Protein AF-A0A838DJG5-F1 (afdb_monomer_lite)

Structure (mmCIF, N/CA/C/O backbone):
data_AF-A0A838DJG5-F1
#
_entry.id   AF-A0A838DJG5-F1
#
loop_
_atom_site.group_PDB
_atom_site.id
_atom_site.type_symbol
_atom_site.label_atom_id
_atom_site.label_alt_id
_atom_site.label_comp_id
_atom_site.label_asym_id
_atom_site.label_entity_id
_atom_site.label_seq_id
_atom_site.pdbx_PDB_ins_code
_atom_site.Cartn_x
_atom_site.Cartn_y
_atom_site.Cartn_z
_atom_site.occupancy
_atom_site.B_iso_or_equiv
_atom_site.auth_seq_id
_atom_site.auth_comp_id
_atom_site.auth_asym_id
_atom_site.auth_atom_id
_atom_site.pdbx_PDB_model_num
ATOM 1 N N . MET A 1 1 ? 3.729 -4.694 66.300 1.00 53.34 1 MET A N 1
ATOM 2 C CA . MET A 1 1 ? 2.572 -5.556 65.967 1.00 53.34 1 MET A CA 1
ATOM 3 C C . MET A 1 1 ? 2.002 -5.093 64.634 1.00 53.34 1 MET A C 1
ATOM 5 O O . MET A 1 1 ? 1.719 -3.911 64.511 1.00 53.34 1 MET A O 1
ATOM 9 N N . ARG A 1 2 ? 1.922 -5.962 63.617 1.00 47.62 2 ARG A N 1
ATOM 10 C CA . ARG A 1 2 ? 1.269 -5.641 62.333 1.00 47.62 2 ARG A CA 1
ATOM 11 C C . ARG A 1 2 ? -0.231 -5.961 62.454 1.00 47.62 2 ARG A C 1
ATOM 13 O O . ARG A 1 2 ? -0.538 -6.990 63.053 1.00 47.62 2 ARG A O 1
ATOM 20 N N . PRO A 1 3 ? -1.147 -5.121 61.938 1.00 51.47 3 PRO A N 1
ATOM 21 C CA . PRO A 1 3 ? -2.577 -5.422 61.961 1.00 51.47 3 PRO A CA 1
ATOM 22 C C . PRO A 1 3 ? -2.865 -6.686 61.132 1.00 51.47 3 PRO A C 1
ATOM 24 O O . PRO A 1 3 ? -2.131 -6.945 60.171 1.00 51.47 3 PRO A O 1
ATOM 27 N N . PRO A 1 4 ? -3.893 -7.482 61.484 1.00 62.16 4 PRO A N 1
ATOM 28 C CA . PRO A 1 4 ? -4.264 -8.674 60.732 1.00 62.16 4 PRO A CA 1
ATOM 29 C C . PRO A 1 4 ? -4.656 -8.266 59.312 1.00 62.16 4 PRO A C 1
ATOM 31 O O . PRO A 1 4 ? -5.705 -7.676 59.063 1.00 62.16 4 PRO A O 1
ATOM 34 N N . GLN A 1 5 ? -3.755 -8.540 58.377 1.00 60.56 5 GLN A N 1
ATOM 35 C CA . GLN A 1 5 ? -3.979 -8.334 56.963 1.00 60.56 5 GLN A CA 1
ATOM 36 C C . GLN A 1 5 ? -4.804 -9.520 56.443 1.00 60.56 5 GLN A C 1
ATOM 38 O O . GLN A 1 5 ? -4.317 -10.644 56.376 1.00 60.56 5 GLN A O 1
ATOM 43 N N . TYR A 1 6 ? -6.052 -9.213 56.074 1.00 56.88 6 TYR A N 1
ATOM 44 C CA . TYR A 1 6 ? -6.991 -10.020 55.284 1.00 56.88 6 TYR A CA 1
ATOM 45 C C . TYR A 1 6 ? -7.728 -11.156 56.017 1.00 56.88 6 TYR A C 1
ATOM 47 O O . TYR A 1 6 ? -7.367 -12.329 55.949 1.00 56.88 6 TYR A O 1
ATOM 55 N N . THR A 1 7 ? -8.879 -10.820 56.605 1.00 57.59 7 THR A N 1
ATOM 56 C CA . THR A 1 7 ? -9.956 -11.793 56.837 1.00 57.59 7 THR A CA 1
ATOM 57 C C . THR A 1 7 ? -10.564 -12.161 55.482 1.00 57.59 7 THR A C 1
ATOM 59 O O . THR A 1 7 ? -11.367 -11.414 54.925 1.00 57.59 7 THR A O 1
ATOM 62 N N . ALA A 1 8 ? -10.151 -13.289 54.908 1.00 62.41 8 ALA A N 1
ATOM 63 C CA . ALA A 1 8 ? -10.755 -13.807 53.686 1.00 62.41 8 ALA A CA 1
ATOM 64 C C . ALA A 1 8 ? -12.152 -14.363 54.004 1.00 62.41 8 ALA A C 1
ATOM 66 O O . ALA A 1 8 ? -12.284 -15.459 54.549 1.00 62.41 8 ALA A O 1
ATOM 67 N N . LEU A 1 9 ? -13.197 -13.608 53.663 1.00 62.59 9 LEU A N 1
ATOM 68 C CA . LEU A 1 9 ? -14.575 -14.096 53.674 1.00 62.59 9 LEU A CA 1
ATOM 69 C C . LEU A 1 9 ? -14.706 -15.247 52.665 1.00 62.59 9 LEU A C 1
ATOM 71 O O . LEU A 1 9 ? -14.599 -15.046 51.456 1.00 62.59 9 LEU A O 1
ATOM 75 N N . ARG A 1 10 ? -14.905 -16.467 53.172 1.00 71.06 10 ARG A N 1
ATOM 76 C CA . ARG A 1 10 ? -15.212 -17.653 52.366 1.00 71.06 10 ARG A CA 1
ATOM 77 C C . ARG A 1 10 ? -16.700 -17.943 52.495 1.00 71.06 10 ARG A C 1
ATOM 79 O O . ARG A 1 10 ? -17.162 -18.318 53.567 1.00 71.06 10 ARG A O 1
ATOM 86 N N . PHE A 1 11 ? -17.433 -17.777 51.404 1.00 77.62 11 PHE A N 1
ATOM 87 C CA . PHE A 1 11 ? -18.835 -18.174 51.317 1.00 77.62 11 PHE A CA 1
ATOM 88 C C . PHE A 1 11 ? -18.906 -19.555 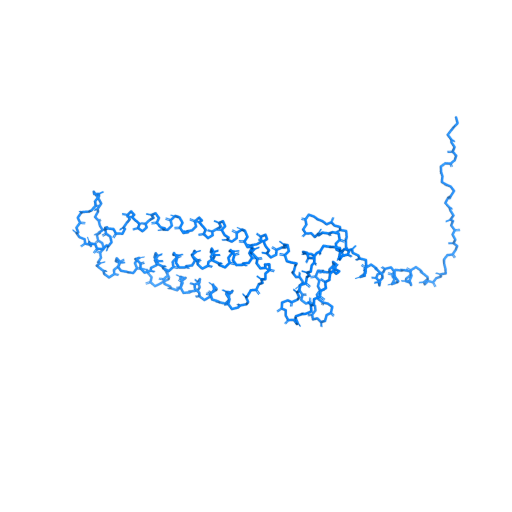50.650 1.00 77.62 11 PHE A C 1
ATOM 90 O O . PHE A 1 11 ? -18.207 -19.765 49.654 1.00 77.62 11 PHE A O 1
ATOM 97 N N . PRO A 1 12 ? -19.705 -20.507 51.160 1.00 78.31 12 PRO A N 1
ATOM 98 C CA . PRO A 1 12 ? -19.947 -21.758 50.456 1.00 78.31 12 PRO A CA 1
ATOM 99 C C . PRO A 1 12 ? -20.676 -21.454 49.142 1.00 78.31 12 PRO A C 1
ATOM 101 O O . PRO A 1 12 ? -21.793 -20.942 49.143 1.00 78.31 12 PRO A O 1
ATOM 104 N N . VAL A 1 13 ? -20.027 -21.737 48.015 1.00 81.25 13 VAL A N 1
ATOM 105 C CA . VAL A 1 13 ? -20.626 -21.601 46.682 1.00 81.25 13 VAL A CA 1
ATOM 106 C C . VAL A 1 13 ? -21.188 -22.965 46.283 1.00 81.25 13 VAL A C 1
ATOM 108 O O . VAL A 1 13 ? -20.477 -23.965 46.377 1.00 81.25 13 VAL A O 1
ATOM 111 N N . GLY A 1 14 ? -22.457 -23.025 45.873 1.00 87.19 14 GLY A N 1
ATOM 112 C CA . GLY A 1 14 ? -23.104 -24.281 45.475 1.00 87.19 14 GLY A CA 1
ATOM 113 C C . GLY A 1 14 ? -22.369 -24.990 44.330 1.00 87.19 14 GLY A C 1
ATOM 114 O O . GLY A 1 14 ? -21.725 -24.343 43.498 1.00 87.19 14 GLY A O 1
ATOM 115 N N . GLN A 1 15 ? -22.468 -26.323 44.265 1.00 83.94 15 GLN A N 1
ATOM 116 C CA . GLN A 1 15 ? -21.953 -27.088 43.123 1.00 83.94 15 GLN A CA 1
ATOM 117 C C . GLN A 1 15 ? -22.650 -26.596 41.841 1.00 83.94 15 GLN A C 1
ATOM 119 O O . GLN A 1 15 ? -23.867 -26.673 41.736 1.00 83.94 15 GLN A O 1
ATOM 124 N N . GLY A 1 16 ? -21.885 -26.027 40.904 1.00 84.75 16 GLY A N 1
ATOM 125 C CA . GLY A 1 16 ? -22.396 -25.409 39.667 1.00 84.75 16 GLY A CA 1
ATOM 126 C C . GLY A 1 16 ? -22.278 -23.882 39.622 1.00 84.75 16 GLY A C 1
ATOM 127 O O . GLY A 1 16 ? -21.961 -23.329 38.573 1.00 84.75 16 GLY A O 1
ATOM 128 N N . ALA A 1 17 ? -22.344 -23.200 40.768 1.00 85.62 17 ALA A N 1
ATOM 129 C CA . ALA A 1 17 ? -22.299 -21.736 40.821 1.00 85.62 17 ALA A CA 1
ATOM 130 C C . ALA A 1 17 ? -20.986 -21.143 40.275 1.00 85.62 17 ALA A C 1
ATOM 132 O O . ALA A 1 17 ? -20.957 -20.019 39.784 1.00 85.62 17 ALA A O 1
ATOM 133 N N . LEU A 1 18 ? -19.887 -21.903 40.321 1.00 82.06 18 LEU A N 1
ATOM 134 C CA . LEU A 1 18 ? -18.607 -21.492 39.744 1.00 82.06 18 LEU A CA 1
ATOM 135 C C . LEU A 1 18 ? -18.601 -21.584 38.208 1.00 82.06 18 LEU A C 1
ATOM 137 O O . LEU A 1 18 ? -17.941 -20.779 37.551 1.00 82.06 18 LEU A O 1
ATOM 141 N N . ALA A 1 19 ? -19.337 -22.538 37.632 1.00 81.94 19 ALA A N 1
ATOM 142 C CA . ALA A 1 19 ? -19.543 -22.629 36.189 1.00 81.94 19 ALA A CA 1
ATOM 143 C C . ALA A 1 19 ? -20.465 -21.498 35.708 1.00 81.94 19 ALA A C 1
ATOM 145 O O . ALA A 1 19 ? -20.102 -20.790 34.770 1.00 81.94 19 ALA A O 1
ATOM 146 N N . ASP A 1 20 ? -21.562 -21.246 36.426 1.00 80.25 20 ASP A N 1
ATOM 147 C CA . ASP A 1 20 ? -22.488 -20.145 36.136 1.00 80.25 20 ASP A CA 1
ATOM 148 C C . ASP A 1 20 ? -21.790 -18.788 36.257 1.00 80.25 20 ASP A C 1
ATOM 150 O O . ASP A 1 20 ? -21.862 -17.962 35.350 1.00 80.25 20 ASP A O 1
ATOM 154 N N . ALA A 1 21 ? -21.011 -18.573 37.323 1.00 80.12 21 ALA A N 1
ATOM 155 C CA . ALA A 1 21 ? -20.214 -17.362 37.490 1.00 80.12 21 ALA A CA 1
ATOM 156 C C . ALA A 1 21 ? -19.208 -17.183 36.347 1.00 80.12 21 ALA A C 1
ATOM 158 O O . ALA A 1 21 ? -19.043 -16.072 35.852 1.00 80.12 21 ALA A O 1
ATOM 159 N N . ARG A 1 22 ? -18.559 -18.256 35.872 1.00 80.75 22 ARG A N 1
ATOM 160 C CA . ARG A 1 22 ? -17.673 -18.184 34.697 1.00 80.75 22 ARG A CA 1
ATOM 161 C C . ARG A 1 22 ? -18.437 -17.844 33.423 1.00 80.75 22 ARG A C 1
ATOM 163 O O . ARG A 1 22 ? -17.923 -17.062 32.632 1.00 80.75 22 ARG A O 1
ATOM 170 N N . GLN A 1 23 ? -19.634 -18.389 33.225 1.00 76.25 23 GLN A N 1
ATOM 171 C CA . GLN A 1 23 ? -20.465 -18.104 32.056 1.00 76.25 23 GLN A CA 1
ATOM 172 C C . GLN A 1 23 ? -20.968 -16.655 32.064 1.00 76.25 23 GLN A C 1
ATOM 174 O O . GLN A 1 23 ? -20.882 -15.968 31.048 1.00 76.25 23 GLN A O 1
ATOM 179 N N . VAL A 1 24 ? -21.399 -16.160 33.224 1.00 73.69 24 VAL A N 1
ATOM 180 C CA . VAL A 1 24 ? -21.807 -14.769 33.446 1.00 73.69 24 VAL A CA 1
ATOM 181 C C . VAL A 1 24 ? -20.621 -13.822 33.255 1.00 73.69 24 VAL A C 1
ATOM 183 O O . VAL A 1 24 ? -20.716 -12.852 32.507 1.00 73.69 24 VAL A O 1
ATOM 186 N N . VAL A 1 25 ? -19.466 -14.130 33.851 1.00 76.25 25 VAL A N 1
ATOM 187 C CA . VAL A 1 25 ? -18.234 -13.355 33.657 1.00 76.25 25 VAL A CA 1
ATOM 188 C C . VAL A 1 25 ? -17.789 -13.394 32.199 1.00 76.25 25 VAL A C 1
ATOM 190 O O . VAL A 1 25 ? -17.350 -12.369 31.706 1.00 76.25 25 VAL A O 1
ATOM 193 N N . ALA A 1 26 ? -17.910 -14.513 31.484 1.00 69.25 26 ALA A N 1
ATOM 194 C CA . ALA A 1 26 ? -17.584 -14.592 30.059 1.00 69.25 26 ALA A CA 1
ATOM 195 C C . ALA A 1 26 ? -18.554 -13.767 29.198 1.00 69.25 26 ALA A C 1
ATOM 197 O O . ALA A 1 26 ? -18.109 -13.063 28.293 1.00 69.25 26 ALA A O 1
ATOM 198 N N . HIS A 1 27 ? -19.854 -13.801 29.509 1.00 73.19 27 HIS A N 1
ATOM 199 C CA . HIS A 1 27 ? -20.876 -12.985 28.855 1.00 73.19 27 HIS A CA 1
ATOM 200 C C . HIS A 1 27 ? -20.578 -11.490 29.029 1.00 73.19 27 HIS A C 1
ATOM 202 O O . HIS A 1 27 ? -20.449 -10.768 28.043 1.00 73.19 27 HIS A O 1
ATOM 208 N N . PHE A 1 28 ? -20.351 -11.045 30.269 1.00 67.12 28 PHE A N 1
ATOM 209 C CA . PHE A 1 28 ? -20.038 -9.646 30.560 1.00 67.12 28 PHE A CA 1
ATOM 210 C C . PHE A 1 28 ? -18.625 -9.243 30.125 1.00 67.12 28 PHE A C 1
ATOM 212 O O . PHE A 1 28 ? -18.449 -8.132 29.642 1.00 67.12 28 PHE A O 1
ATOM 219 N N . ARG A 1 29 ? -17.619 -10.126 30.182 1.00 65.06 29 ARG A N 1
ATOM 220 C CA . ARG A 1 29 ? -16.283 -9.872 29.603 1.00 65.06 29 ARG A CA 1
ATOM 221 C C . ARG A 1 29 ? -16.314 -9.730 28.088 1.00 65.06 29 ARG A C 1
ATOM 223 O O . ARG A 1 29 ? -15.483 -9.008 27.556 1.00 65.06 29 ARG A O 1
ATOM 230 N N . GLY A 1 30 ? -17.263 -10.366 27.401 1.00 62.38 30 GLY A N 1
ATOM 231 C CA . GLY A 1 30 ? -17.500 -10.129 25.975 1.00 62.38 30 GLY A CA 1
ATOM 232 C C . GLY A 1 30 ? -18.026 -8.719 25.668 1.00 62.38 30 GLY A C 1
ATOM 233 O O . GLY A 1 30 ? -17.933 -8.262 24.526 1.00 62.38 30 GLY A O 1
ATOM 234 N N . ASP A 1 31 ? -18.571 -8.033 26.676 1.00 60.00 31 ASP A N 1
ATOM 235 C CA . ASP A 1 31 ? -19.097 -6.670 26.584 1.00 60.00 31 ASP A CA 1
ATOM 236 C C . ASP A 1 31 ? -18.248 -5.604 27.272 1.00 60.00 31 ASP A C 1
ATOM 238 O O . ASP A 1 31 ? -18.419 -4.420 26.967 1.00 60.00 31 ASP A O 1
ATOM 242 N N . LEU A 1 32 ? -17.326 -6.003 28.148 1.00 57.22 32 LEU A N 1
ATOM 243 C CA . LEU A 1 32 ? -16.348 -5.096 28.723 1.00 57.22 32 LEU A CA 1
ATOM 244 C C . LEU A 1 32 ? -15.389 -4.621 27.622 1.00 57.22 32 LEU A C 1
ATOM 246 O O . LEU A 1 32 ? -14.972 -5.423 26.780 1.00 57.22 32 LEU A O 1
ATOM 250 N N . PRO A 1 33 ? -15.023 -3.328 27.609 1.00 58.94 33 PRO A N 1
ATOM 251 C CA . PRO A 1 33 ? -13.909 -2.881 26.792 1.00 58.94 33 PRO A CA 1
ATOM 252 C C . PRO A 1 33 ? -12.691 -3.727 27.170 1.00 58.94 33 PRO A C 1
ATOM 254 O O . PRO A 1 33 ? -12.353 -3.836 28.350 1.00 58.94 33 PRO A O 1
ATOM 257 N N . GLY A 1 34 ? -12.078 -4.386 26.182 1.00 61.84 34 GLY A N 1
ATOM 258 C CA . GLY A 1 34 ? -10.810 -5.079 26.399 1.00 61.84 34 GLY A CA 1
ATOM 259 C C . GLY A 1 34 ? -9.795 -4.126 27.030 1.00 61.84 34 GLY A C 1
ATOM 260 O O . GLY A 1 34 ? -9.905 -2.908 26.868 1.00 61.84 34 GLY A O 1
ATOM 261 N N . GLU A 1 35 ? -8.827 -4.667 27.773 1.00 63.69 35 GLU A N 1
ATOM 262 C CA . GLU A 1 35 ? -7.778 -3.821 28.339 1.00 63.69 35 GLU A CA 1
ATOM 263 C C . GLU A 1 35 ? -7.117 -3.004 27.218 1.00 63.69 35 GLU A C 1
ATOM 265 O O . GLU A 1 35 ? -6.822 -3.557 26.153 1.00 63.69 35 GLU A O 1
ATOM 270 N N . PRO A 1 36 ? -6.922 -1.689 27.422 1.00 66.12 36 PRO A N 1
ATOM 271 C CA . PRO A 1 36 ? -6.237 -0.864 26.446 1.00 66.12 36 PRO A CA 1
ATOM 272 C C . PRO A 1 36 ? -4.825 -1.415 26.267 1.00 66.12 36 PRO A C 1
ATOM 274 O O . PRO A 1 36 ? -4.044 -1.472 27.215 1.00 66.12 36 PRO A O 1
ATOM 277 N N . ASP A 1 37 ? -4.496 -1.813 25.047 1.00 70.19 37 ASP A N 1
ATOM 278 C CA . ASP A 1 37 ? -3.143 -2.196 24.677 1.00 70.19 37 ASP A CA 1
ATOM 279 C C . ASP A 1 37 ? -2.507 -1.074 23.838 1.00 70.19 37 ASP A C 1
ATOM 281 O O . ASP A 1 37 ? -3.093 -0.024 23.562 1.00 70.19 37 ASP A O 1
ATOM 285 N N . PHE A 1 38 ? -1.266 -1.269 23.404 1.00 64.81 38 PHE A N 1
ATOM 286 C CA . PHE A 1 38 ? -0.590 -0.298 22.538 1.00 64.81 38 PHE A CA 1
ATOM 287 C C . PHE A 1 38 ? -1.333 -0.049 21.197 1.00 64.81 38 PHE A C 1
ATOM 289 O O . PHE A 1 38 ? -1.115 0.955 20.495 1.00 64.81 38 PHE A O 1
ATOM 296 N N . PHE A 1 39 ? -2.213 -0.973 20.812 1.00 62.09 39 PHE A N 1
ATOM 297 C CA . PHE A 1 39 ? -2.868 -1.041 19.512 1.00 62.09 39 PHE A CA 1
ATOM 298 C C . PHE A 1 39 ? -4.323 -0.543 19.538 1.00 62.09 39 PHE A C 1
ATOM 300 O O . PHE A 1 39 ? -4.798 -0.029 18.521 1.00 62.09 39 PHE A O 1
ATOM 307 N N . HIS A 1 40 ? -4.993 -0.599 20.687 1.00 65.75 40 HIS A N 1
ATOM 308 C CA . HIS A 1 40 ? -6.403 -0.314 20.898 1.00 65.75 40 HIS A CA 1
ATOM 309 C C . HIS A 1 40 ? -6.560 0.713 22.033 1.00 65.75 40 HIS A C 1
ATOM 311 O O . HIS A 1 40 ? -5.905 0.627 23.067 1.00 65.75 40 HIS A O 1
ATOM 317 N N . GLY A 1 41 ? -7.398 1.736 21.823 1.00 67.56 41 GLY A N 1
ATOM 318 C CA . GLY A 1 41 ? -7.718 2.724 22.861 1.00 67.56 41 GLY A CA 1
ATOM 319 C C . GLY A 1 41 ? -8.470 2.103 24.041 1.00 67.56 41 GLY A C 1
ATOM 320 O O . GLY A 1 41 ? -8.607 0.891 24.133 1.00 67.56 41 GLY A O 1
ATOM 321 N N . ARG A 1 42 ? -9.020 2.921 24.944 1.00 67.69 42 ARG A N 1
ATOM 322 C CA . ARG A 1 42 ? -9.885 2.391 26.014 1.00 67.69 42 ARG A CA 1
ATOM 323 C C . ARG A 1 42 ? -11.124 1.680 25.469 1.00 67.69 42 ARG A C 1
ATOM 325 O O . ARG A 1 42 ? -11.690 0.872 26.189 1.00 67.69 42 ARG A O 1
ATOM 332 N N . GLY A 1 43 ? -11.557 1.969 24.234 1.00 67.06 43 GLY A N 1
ATOM 333 C CA . GLY A 1 43 ? -12.703 1.295 23.615 1.00 67.06 43 GLY A CA 1
ATOM 334 C C . GLY A 1 43 ? -14.010 1.469 24.384 1.00 67.06 43 GLY A C 1
ATOM 335 O O . GLY A 1 43 ? -14.937 0.678 24.212 1.00 67.06 43 GLY A O 1
ATOM 336 N N . ASP A 1 44 ? -14.069 2.498 25.229 1.00 72.50 44 ASP A N 1
ATOM 337 C CA . ASP A 1 44 ? -15.246 2.947 25.972 1.00 72.50 44 ASP A CA 1
ATOM 338 C C . ASP A 1 44 ? -16.214 3.745 25.078 1.00 72.50 44 ASP A C 1
ATOM 340 O O . ASP A 1 44 ? -17.276 4.175 25.520 1.00 72.50 44 ASP A O 1
ATOM 344 N N . GLY A 1 45 ? -15.852 3.931 23.803 1.00 71.69 45 GLY A N 1
ATOM 345 C CA . GLY A 1 45 ? -16.617 4.667 22.806 1.00 71.69 45 GLY A CA 1
ATOM 346 C C . GLY A 1 45 ? -16.548 6.183 22.941 1.00 71.69 45 GLY A C 1
ATOM 347 O O . GLY A 1 45 ? -17.213 6.878 22.177 1.00 71.69 45 GLY A O 1
ATOM 348 N N . THR A 1 46 ? -15.718 6.708 23.845 1.00 79.50 46 THR A N 1
ATOM 349 C CA . THR A 1 46 ? -15.526 8.157 24.006 1.00 79.50 46 THR A CA 1
ATOM 350 C C . THR A 1 46 ? -14.735 8.773 22.851 1.00 79.50 46 THR A C 1
ATOM 352 O O . THR A 1 46 ? -14.906 9.953 22.545 1.00 79.50 46 THR A O 1
ATOM 355 N N . ASN A 1 47 ? -13.895 7.983 22.169 1.00 82.00 47 ASN A N 1
ATOM 356 C CA . ASN A 1 47 ? -13.089 8.440 21.043 1.00 82.00 47 ASN A CA 1
ATOM 357 C C . ASN A 1 47 ? -13.697 8.005 19.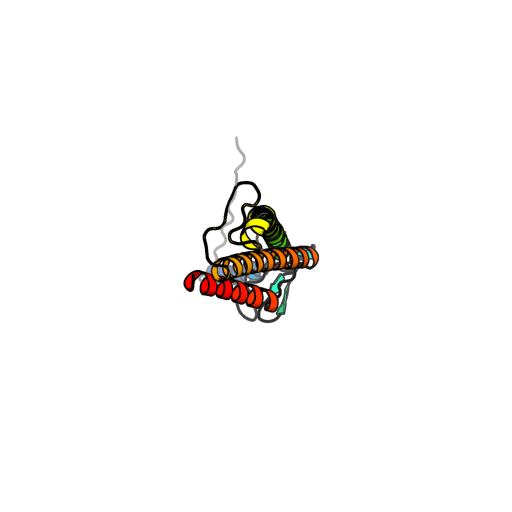692 1.00 82.00 47 ASN A C 1
ATOM 359 O O . ASN A 1 47 ? -13.842 6.803 19.443 1.00 82.00 47 ASN A O 1
ATOM 363 N N . PRO A 1 48 ? -13.986 8.933 18.757 1.00 81.69 48 PRO A N 1
ATOM 364 C CA . PRO A 1 48 ? -14.472 8.576 17.421 1.00 81.69 48 PRO A CA 1
ATOM 365 C C . PRO A 1 48 ? -13.477 7.729 16.601 1.00 81.69 48 PRO A C 1
ATOM 367 O O . PRO A 1 48 ? -13.885 7.046 15.659 1.00 81.69 48 PRO A O 1
ATOM 370 N N . GLU A 1 49 ? -12.184 7.734 16.946 1.00 81.50 49 GLU A N 1
ATOM 371 C CA . GLU A 1 49 ? -11.156 6.891 16.312 1.00 81.50 49 GLU A CA 1
ATOM 372 C C . GLU A 1 49 ? -11.235 5.410 16.718 1.00 81.50 49 GLU A C 1
ATOM 374 O O . GLU A 1 49 ? -10.673 4.560 16.017 1.00 81.50 49 GLU A O 1
ATOM 379 N N . ASP A 1 50 ? -11.965 5.090 17.793 1.00 82.94 50 ASP A N 1
ATOM 380 C CA . ASP A 1 50 ? -12.199 3.713 18.244 1.00 82.94 50 ASP A CA 1
ATOM 381 C C . ASP A 1 50 ? -13.319 3.021 17.443 1.00 82.94 50 ASP A C 1
ATOM 383 O O . ASP A 1 50 ? -13.561 1.822 17.610 1.00 82.94 50 ASP A O 1
ATOM 387 N N . LEU A 1 51 ? -13.967 3.738 16.510 1.00 87.69 51 LEU A N 1
ATOM 388 C CA . LEU A 1 51 ? -14.924 3.134 15.590 1.00 87.69 51 LEU A CA 1
ATOM 389 C C . LEU A 1 51 ? -14.239 2.038 14.766 1.00 87.69 51 LEU A C 1
ATOM 391 O O . LEU A 1 51 ? -13.362 2.289 13.930 1.00 87.69 51 LEU A O 1
ATOM 395 N N . SER A 1 52 ? -14.704 0.815 14.976 1.00 87.75 52 SER A N 1
ATOM 396 C CA . SER A 1 52 ? -14.252 -0.375 14.278 1.00 87.75 52 SER A CA 1
ATOM 397 C C . SER A 1 52 ? -15.325 -0.824 13.300 1.00 87.75 52 SER A C 1
ATOM 399 O O . SER A 1 52 ? -16.482 -1.017 13.676 1.00 87.75 52 SER A O 1
ATOM 401 N N . LYS A 1 53 ? -14.944 -0.989 12.029 1.00 90.31 53 LYS A N 1
ATOM 402 C CA . LYS A 1 53 ? -15.853 -1.419 10.961 1.00 90.31 53 LYS A CA 1
ATOM 403 C C . LYS A 1 53 ? -15.442 -2.782 10.434 1.00 90.31 53 LYS A C 1
ATOM 405 O O . LYS A 1 53 ? -14.287 -3.018 10.087 1.00 90.31 53 LYS A O 1
ATOM 410 N N . CYS A 1 54 ? -16.408 -3.682 10.333 1.00 89.88 54 CYS A N 1
ATOM 411 C CA . CYS A 1 54 ? -16.225 -4.983 9.724 1.00 89.88 54 CYS A CA 1
ATOM 412 C C . CYS A 1 54 ? -16.135 -4.825 8.203 1.00 89.88 54 CYS A C 1
ATOM 414 O O . CYS A 1 54 ? -17.084 -4.378 7.559 1.00 89.88 54 CYS A O 1
ATOM 416 N N . TYR A 1 55 ? -15.022 -5.251 7.605 1.00 85.81 55 TYR A N 1
ATOM 417 C CA . TYR A 1 55 ? -14.809 -5.153 6.156 1.00 85.81 55 TYR A CA 1
ATOM 418 C C . TYR A 1 55 ? -15.689 -6.119 5.342 1.00 85.81 55 TYR A C 1
ATOM 420 O O . TYR A 1 55 ? -15.841 -5.940 4.131 1.00 85.81 55 TYR A O 1
ATOM 428 N N . ASN A 1 56 ? -16.226 -7.164 5.980 1.00 90.25 56 ASN A N 1
ATOM 429 C CA . ASN A 1 56 ? -17.079 -8.149 5.324 1.00 90.25 56 ASN A CA 1
ATOM 430 C C . ASN A 1 56 ? -18.552 -7.711 5.312 1.00 90.25 56 ASN A C 1
ATOM 432 O O . ASN A 1 56 ? -19.057 -7.320 4.266 1.00 90.25 56 ASN A O 1
ATOM 436 N N . CYS A 1 57 ? -19.208 -7.694 6.478 1.00 92.19 57 CYS A N 1
ATOM 437 C CA . CYS A 1 57 ? -20.639 -7.378 6.598 1.00 92.19 57 CYS A CA 1
ATOM 438 C C . CYS A 1 57 ? -20.974 -5.899 6.879 1.00 92.19 57 CYS A C 1
ATOM 440 O O . CYS A 1 57 ? -22.144 -5.557 7.010 1.00 92.19 57 CYS A O 1
ATOM 442 N N . GLY A 1 58 ? -19.978 -5.020 7.035 1.00 89.75 58 GLY A N 1
ATOM 443 C CA . GLY A 1 58 ? -20.205 -3.594 7.289 1.00 89.75 58 GLY A CA 1
ATOM 444 C C . GLY A 1 58 ? -20.641 -3.229 8.712 1.00 89.75 58 GLY A C 1
ATOM 445 O O . GLY A 1 58 ? -20.871 -2.052 8.956 1.00 89.75 58 GLY A O 1
ATOM 446 N N . TYR A 1 59 ? -20.727 -4.191 9.641 1.00 92.31 59 TYR A N 1
ATOM 447 C CA . TYR A 1 59 ? -21.021 -3.933 11.057 1.00 92.31 59 TYR A CA 1
ATOM 448 C C . TYR A 1 59 ? -20.051 -2.908 11.662 1.00 92.31 59 TYR A C 1
ATOM 450 O O . TYR A 1 59 ? -18.838 -3.049 11.509 1.00 92.31 59 TYR A O 1
ATOM 458 N N . GLU A 1 60 ? -20.583 -1.912 12.364 1.00 92.12 60 GLU A N 1
ATOM 459 C CA . GLU A 1 60 ? -19.825 -0.844 13.018 1.00 92.12 60 GLU A CA 1
ATOM 460 C C . GLU A 1 60 ? -20.025 -0.921 14.536 1.00 92.12 60 GLU A C 1
ATOM 462 O O . GLU A 1 60 ? -21.132 -1.167 15.013 1.00 92.12 60 GLU A O 1
ATOM 467 N N . THR A 1 61 ? -18.948 -0.753 15.302 1.00 89.25 61 THR A N 1
ATOM 468 C CA . THR A 1 61 ? -18.990 -0.755 16.769 1.00 89.25 61 THR A CA 1
ATOM 469 C C . THR A 1 61 ? -17.920 0.163 17.338 1.00 89.25 61 THR A C 1
ATOM 471 O O . THR A 1 61 ? -16.811 0.235 16.812 1.00 89.25 61 THR A O 1
ATOM 474 N N . HIS A 1 62 ? -18.249 0.838 18.435 1.00 84.50 62 HIS A N 1
ATOM 475 C CA . HIS A 1 62 ? -17.287 1.569 19.262 1.00 84.50 62 HIS A CA 1
ATOM 476 C C . HIS A 1 62 ? -16.678 0.696 20.367 1.00 84.50 62 HIS A C 1
ATOM 478 O O . HIS A 1 62 ? -15.646 1.046 20.930 1.00 84.50 62 HIS A O 1
ATOM 484 N N . LYS A 1 63 ? -17.303 -0.453 20.662 1.00 80.06 63 LYS A N 1
ATOM 485 C CA . LYS A 1 63 ? -16.775 -1.429 21.617 1.00 80.06 63 LYS A CA 1
ATOM 486 C C . LYS A 1 63 ? -15.520 -2.091 21.063 1.00 80.06 63 LYS A C 1
ATOM 488 O O . LYS A 1 63 ? -15.500 -2.505 19.898 1.00 80.06 63 LYS A O 1
ATOM 493 N N . LEU A 1 64 ? -14.536 -2.273 21.934 1.00 74.25 64 LEU A N 1
ATOM 494 C CA . LEU A 1 64 ? -13.301 -2.990 21.645 1.00 74.25 64 LEU A CA 1
ATOM 495 C C . LEU A 1 64 ? -13.598 -4.478 21.412 1.00 74.25 64 LEU A C 1
ATOM 497 O O . LEU A 1 64 ? -13.762 -5.256 22.348 1.00 74.25 64 LEU A O 1
ATOM 501 N N . ARG A 1 65 ? -13.710 -4.881 20.146 1.00 79.62 65 ARG A N 1
ATOM 502 C CA . ARG A 1 65 ? -13.867 -6.284 19.752 1.00 79.62 65 ARG A CA 1
ATOM 503 C C . ARG A 1 65 ? -12.908 -6.592 18.617 1.00 79.62 65 ARG A C 1
ATOM 505 O O . ARG A 1 65 ? -12.860 -5.859 17.636 1.00 79.62 65 ARG A O 1
ATOM 512 N N . SER A 1 66 ? -12.176 -7.696 18.729 1.00 78.31 66 SER A N 1
ATOM 513 C CA . SER A 1 66 ? -11.260 -8.155 17.678 1.00 78.31 66 SER A CA 1
ATOM 514 C C . SER A 1 66 ? -12.000 -8.814 16.510 1.00 78.31 66 SER A C 1
ATOM 516 O O . SER A 1 66 ? -11.517 -8.773 15.382 1.00 78.31 66 SER A O 1
ATOM 518 N N . HIS A 1 67 ? -13.180 -9.394 16.763 1.00 83.94 67 HIS A N 1
ATOM 519 C CA . HIS A 1 67 ? -13.975 -10.141 15.785 1.00 83.94 67 HIS A CA 1
ATOM 520 C C . HIS A 1 67 ? -15.400 -9.590 15.691 1.00 83.94 67 HIS A C 1
ATOM 522 O O . HIS A 1 67 ? -16.004 -9.157 16.676 1.00 83.94 67 HIS A O 1
ATOM 528 N N . CYS A 1 68 ? -15.951 -9.610 14.481 1.00 88.12 68 CYS A N 1
ATOM 529 C CA . CYS A 1 68 ? -17.308 -9.176 14.211 1.00 88.12 68 CYS A CA 1
ATOM 530 C C . CYS A 1 68 ? -18.315 -10.185 14.790 1.00 88.12 68 CYS A C 1
ATOM 532 O O . CYS A 1 68 ? -18.265 -11.355 14.412 1.00 88.12 68 CYS A O 1
ATOM 534 N N . PRO A 1 69 ? -19.294 -9.755 15.606 1.00 88.81 69 PRO A N 1
ATOM 535 C CA . PRO A 1 69 ? -20.288 -10.665 16.178 1.00 88.81 69 PRO A CA 1
ATOM 536 C C . PRO A 1 69 ? -21.239 -11.269 15.134 1.00 88.81 69 PRO A C 1
ATOM 538 O O . PRO A 1 69 ? -21.844 -12.299 15.396 1.00 88.81 69 PRO A O 1
ATOM 541 N N . LYS A 1 70 ? -21.385 -10.644 13.955 1.00 92.44 70 LYS A N 1
ATOM 542 C CA . LYS A 1 70 ? -22.297 -11.120 12.901 1.00 92.44 70 LYS A CA 1
ATOM 543 C C . LYS A 1 70 ? -21.682 -12.169 11.979 1.00 92.44 70 LYS A C 1
ATOM 545 O O . LYS A 1 70 ? -22.390 -13.043 11.505 1.00 92.44 70 LYS A O 1
ATOM 550 N N . CYS A 1 71 ? -20.394 -12.047 11.663 1.00 92.69 71 CYS A N 1
ATOM 551 C CA . CYS A 1 71 ? -19.756 -12.879 10.633 1.00 92.69 71 CYS A CA 1
ATOM 552 C C . CYS A 1 71 ? -18.402 -13.466 11.044 1.00 92.69 71 CYS A C 1
ATOM 554 O O . CYS A 1 71 ? -17.742 -14.090 10.222 1.00 92.69 71 CYS A O 1
ATOM 556 N N . GLY A 1 72 ? -17.948 -13.227 12.276 1.00 86.50 72 GLY A N 1
ATOM 557 C CA . GLY A 1 72 ? -16.693 -13.764 12.801 1.00 86.50 72 GLY A CA 1
ATOM 558 C C . GLY A 1 72 ? -15.416 -13.152 12.220 1.00 86.50 72 GLY A C 1
ATOM 559 O O . GLY A 1 72 ? -14.346 -13.395 12.756 1.00 86.50 72 GLY A O 1
ATOM 560 N N . THR A 1 73 ? -15.471 -12.330 11.166 1.00 87.81 73 THR A N 1
ATOM 561 C CA . THR A 1 73 ? -14.254 -11.733 10.587 1.00 87.81 73 THR A CA 1
ATOM 562 C C . THR A 1 73 ? -13.637 -10.682 11.504 1.00 87.81 73 THR A C 1
ATOM 564 O O . THR A 1 73 ? -14.360 -10.011 12.242 1.00 87.81 73 THR A O 1
ATOM 567 N N . SER A 1 74 ? -12.326 -10.462 11.394 1.00 84.44 74 SER A N 1
ATOM 568 C CA . SER A 1 74 ? -11.639 -9.439 12.183 1.00 84.44 74 SER A CA 1
ATOM 569 C C . SER A 1 74 ? -12.201 -8.028 11.955 1.00 84.44 74 SER A C 1
ATOM 571 O O . SER A 1 74 ? -12.542 -7.626 10.836 1.00 84.44 74 SER A O 1
ATOM 573 N N . LEU A 1 75 ? -12.320 -7.278 13.048 1.00 87.31 75 LEU A N 1
ATOM 574 C CA . LEU A 1 75 ? -12.663 -5.861 13.050 1.00 87.31 75 LEU A CA 1
ATOM 575 C C . LEU A 1 75 ? -11.382 -5.033 12.940 1.00 87.31 75 LEU A C 1
ATOM 577 O O . LEU A 1 75 ? -10.356 -5.375 13.520 1.00 87.31 75 LEU A O 1
ATOM 581 N N . GLN A 1 76 ? -11.446 -3.938 12.187 1.00 85.69 76 GLN A N 1
ATOM 582 C CA . GLN A 1 76 ? -10.310 -3.045 11.989 1.00 85.69 76 GLN A CA 1
ATOM 583 C C . GLN A 1 76 ? -10.708 -1.636 12.433 1.00 85.69 76 GLN A C 1
ATOM 585 O O . GLN A 1 76 ? -11.706 -1.089 11.951 1.00 85.69 76 GLN A O 1
ATOM 590 N N . SER A 1 77 ? -9.940 -1.055 13.356 1.00 86.88 77 SER A N 1
ATOM 591 C CA . SER A 1 77 ? -10.164 0.312 13.833 1.00 86.88 77 SER A CA 1
ATOM 592 C C . SER A 1 77 ? -9.664 1.346 12.820 1.00 86.88 77 SER A C 1
ATOM 594 O O . SER A 1 77 ? -8.751 1.089 12.016 1.00 86.88 77 SER A O 1
ATOM 596 N N . ARG A 1 78 ? -10.245 2.552 12.856 1.00 89.44 78 ARG A N 1
ATOM 597 C CA . ARG A 1 78 ? -9.775 3.681 12.035 1.00 89.44 78 ARG A CA 1
ATOM 598 C C . ARG A 1 78 ? -8.333 4.039 12.366 1.00 89.44 78 ARG A C 1
ATOM 600 O O . ARG A 1 78 ? -7.524 4.168 11.449 1.00 89.44 78 ARG A O 1
ATOM 607 N N . ARG A 1 79 ? -7.980 4.092 13.654 1.00 87.38 79 ARG A N 1
ATOM 608 C CA . ARG A 1 79 ? -6.609 4.355 14.119 1.00 87.38 79 ARG A CA 1
ATOM 609 C C . ARG A 1 79 ? -5.591 3.395 13.503 1.00 87.38 79 ARG A C 1
ATOM 611 O O . ARG A 1 79 ? -4.551 3.836 13.012 1.00 87.38 79 ARG A O 1
ATOM 618 N N . TRP A 1 80 ? -5.895 2.098 13.489 1.00 85.94 80 TRP A N 1
ATOM 619 C CA . TRP A 1 80 ? -5.016 1.097 12.885 1.00 85.94 80 TRP A CA 1
ATOM 620 C C . TRP A 1 80 ? -4.915 1.304 11.375 1.00 85.94 80 TRP A C 1
ATOM 622 O O . TRP A 1 80 ? -3.819 1.367 10.827 1.00 85.94 80 TRP A O 1
ATOM 632 N N . SER A 1 81 ? -6.048 1.537 10.710 1.00 90.88 81 SER A N 1
ATOM 633 C CA . SER A 1 81 ? -6.067 1.852 9.280 1.00 90.88 81 SER A CA 1
ATOM 634 C C . SER A 1 81 ? -5.175 3.055 8.952 1.00 90.88 81 SER A C 1
ATOM 636 O O . SER A 1 81 ? -4.354 2.946 8.047 1.00 90.88 81 SER A O 1
ATOM 638 N N . ARG A 1 82 ? -5.225 4.149 9.723 1.00 92.62 82 ARG A N 1
ATOM 639 C CA . ARG A 1 82 ? -4.352 5.315 9.503 1.00 92.62 82 ARG A CA 1
ATOM 640 C C . ARG A 1 82 ? -2.862 4.996 9.697 1.00 92.62 82 ARG A C 1
ATOM 642 O O . ARG A 1 82 ? -2.053 5.449 8.894 1.00 92.62 82 ARG A O 1
ATOM 649 N N . ARG A 1 83 ? -2.494 4.190 10.706 1.00 91.62 83 ARG A N 1
ATOM 650 C CA . ARG A 1 83 ? -1.098 3.750 10.932 1.00 91.62 83 ARG A CA 1
ATOM 651 C C . ARG A 1 83 ? -0.566 2.920 9.762 1.00 91.62 83 ARG A C 1
ATOM 653 O O . ARG A 1 83 ? 0.533 3.180 9.286 1.00 91.62 83 ARG A O 1
ATOM 660 N N . PHE A 1 84 ? -1.359 1.976 9.254 1.00 92.44 84 PHE A N 1
ATOM 661 C CA . PHE A 1 84 ? -1.002 1.232 8.039 1.00 92.44 84 PHE A CA 1
ATOM 662 C C . PHE A 1 84 ? -0.924 2.139 6.812 1.00 92.44 84 PHE A C 1
ATOM 664 O O . PHE A 1 84 ? -0.055 1.937 5.972 1.00 92.44 84 PHE A O 1
ATOM 671 N N . GLY A 1 85 ? -1.786 3.158 6.735 1.00 94.94 85 GLY A N 1
ATOM 672 C CA . GLY A 1 85 ? -1.694 4.206 5.722 1.00 94.94 85 GLY A CA 1
ATOM 673 C C . GLY A 1 85 ? -0.342 4.917 5.771 1.00 94.94 85 GLY A C 1
ATOM 674 O O . GLY A 1 85 ? 0.334 4.983 4.754 1.00 94.94 85 GLY A O 1
ATOM 675 N N . LEU A 1 86 ? 0.099 5.354 6.955 1.00 96.88 86 LEU A N 1
ATOM 676 C CA . LEU A 1 86 ? 1.404 5.995 7.147 1.00 96.88 86 LEU A CA 1
ATOM 677 C C . LEU A 1 86 ? 2.571 5.083 6.744 1.00 96.88 86 LEU A C 1
ATOM 679 O O . LEU A 1 86 ? 3.455 5.519 6.011 1.00 96.88 86 LEU A O 1
ATOM 683 N N . ILE A 1 87 ? 2.562 3.820 7.184 1.00 96.56 87 ILE A N 1
ATOM 684 C CA . ILE A 1 87 ? 3.587 2.839 6.789 1.00 96.56 87 ILE A CA 1
ATOM 685 C C . ILE A 1 87 ? 3.626 2.714 5.262 1.00 96.56 87 ILE A C 1
ATOM 687 O O . ILE A 1 87 ? 4.697 2.772 4.664 1.00 96.56 87 ILE A O 1
ATOM 691 N N . LEU A 1 88 ? 2.460 2.613 4.620 1.00 95.88 88 LEU A N 1
ATOM 692 C CA . LEU A 1 88 ? 2.368 2.499 3.170 1.00 95.88 88 LEU A CA 1
ATOM 693 C C . LEU A 1 88 ? 2.856 3.764 2.445 1.00 95.88 88 LEU A C 1
ATOM 695 O O . LEU A 1 88 ? 3.505 3.639 1.411 1.00 95.88 88 LEU A O 1
ATOM 699 N N . VAL A 1 89 ? 2.604 4.961 2.990 1.00 98.00 89 VAL A N 1
ATOM 700 C CA . VAL A 1 89 ? 3.161 6.224 2.470 1.00 98.00 89 VAL A CA 1
ATOM 701 C C . VAL A 1 89 ? 4.682 6.201 2.521 1.00 98.00 89 VAL A C 1
ATOM 703 O O . VAL A 1 89 ? 5.316 6.511 1.518 1.00 98.00 89 VAL A O 1
ATOM 706 N N . ILE A 1 90 ? 5.269 5.807 3.656 1.00 98.19 90 ILE A N 1
ATOM 707 C CA . ILE A 1 90 ? 6.728 5.744 3.822 1.00 98.19 90 ILE A CA 1
ATOM 708 C C . ILE A 1 90 ? 7.328 4.749 2.825 1.00 98.19 90 ILE A C 1
ATOM 710 O O . ILE A 1 90 ? 8.238 5.100 2.076 1.00 98.19 90 ILE A O 1
ATOM 714 N N . CYS A 1 91 ? 6.789 3.529 2.754 1.00 97.44 91 CYS A N 1
ATOM 715 C CA . CYS A 1 91 ? 7.253 2.519 1.804 1.00 97.44 91 CYS A CA 1
ATOM 716 C C . CYS A 1 91 ? 7.093 2.985 0.349 1.00 97.44 91 CYS A C 1
ATOM 718 O O . CYS A 1 91 ? 8.027 2.866 -0.440 1.00 97.44 91 CYS A O 1
ATOM 720 N N . GLY A 1 92 ? 5.936 3.549 -0.004 1.00 97.06 92 GLY A N 1
ATOM 721 C CA . GLY A 1 92 ? 5.667 4.076 -1.340 1.00 97.06 92 GLY A CA 1
ATOM 722 C C . GLY A 1 92 ? 6.615 5.213 -1.718 1.00 97.06 92 GLY A C 1
ATOM 723 O O . GLY A 1 92 ? 7.120 5.230 -2.838 1.00 97.06 92 GLY A O 1
ATOM 724 N N . ALA A 1 93 ? 6.920 6.116 -0.784 1.00 98.44 93 ALA A N 1
ATOM 725 C CA . ALA A 1 93 ? 7.856 7.219 -0.994 1.00 98.44 93 ALA A CA 1
ATOM 726 C C . ALA A 1 93 ? 9.284 6.720 -1.228 1.00 98.44 93 ALA A C 1
ATOM 728 O O . ALA A 1 93 ? 9.942 7.191 -2.152 1.00 98.44 93 ALA A O 1
ATOM 729 N N . ILE A 1 94 ? 9.738 5.729 -0.454 1.00 98.31 94 ILE A N 1
ATOM 730 C CA . ILE A 1 94 ? 11.052 5.099 -0.647 1.00 98.31 94 ILE A CA 1
ATOM 731 C C . ILE A 1 94 ? 11.130 4.445 -2.032 1.00 98.31 94 ILE A C 1
ATOM 733 O O . ILE A 1 94 ? 12.070 4.709 -2.779 1.00 98.31 94 ILE A O 1
ATOM 737 N N . VAL A 1 95 ? 10.128 3.640 -2.405 1.00 97.31 95 VAL A N 1
ATOM 738 C CA . VAL A 1 95 ? 10.085 2.969 -3.716 1.00 97.31 95 VAL A CA 1
ATOM 739 C C . VAL A 1 95 ? 10.073 3.990 -4.856 1.00 97.31 95 VAL A C 1
ATOM 741 O O . VAL A 1 95 ? 10.854 3.859 -5.795 1.00 97.31 95 VAL A O 1
ATOM 744 N N . CYS A 1 96 ? 9.240 5.032 -4.766 1.00 98.12 96 CYS A N 1
ATOM 745 C CA . CYS A 1 96 ? 9.189 6.091 -5.775 1.00 98.12 96 CYS A CA 1
ATOM 746 C C . CYS A 1 96 ? 10.501 6.868 -5.868 1.00 98.12 96 CYS A C 1
ATOM 748 O O . CYS A 1 96 ? 10.944 7.165 -6.971 1.00 98.12 96 CYS A O 1
ATOM 750 N N . GLY A 1 97 ? 11.120 7.193 -4.732 1.00 98.25 97 GLY A N 1
ATOM 751 C CA . GLY A 1 97 ? 12.376 7.935 -4.686 1.00 98.25 97 GLY A CA 1
ATOM 752 C C . GLY A 1 97 ? 13.521 7.156 -5.325 1.00 98.25 97 GLY A C 1
ATOM 753 O O . GLY A 1 97 ? 14.190 7.674 -6.217 1.00 98.25 97 GLY A O 1
ATOM 754 N N . ILE A 1 98 ? 13.702 5.891 -4.931 1.00 98.31 98 ILE A N 1
ATOM 755 C CA . ILE A 1 98 ? 14.756 5.026 -5.480 1.00 98.31 98 ILE A CA 1
ATOM 756 C C . ILE A 1 98 ? 14.519 4.772 -6.971 1.00 98.31 98 ILE A C 1
ATOM 758 O O . ILE A 1 98 ? 15.427 4.954 -7.779 1.00 98.31 98 ILE A O 1
ATOM 762 N N . MET A 1 99 ? 13.299 4.389 -7.361 1.00 97.69 99 MET A N 1
ATOM 763 C CA . MET A 1 99 ? 12.999 4.090 -8.763 1.00 97.69 99 MET A CA 1
ATOM 764 C C . MET A 1 99 ? 13.061 5.351 -9.635 1.00 97.69 99 MET A C 1
ATOM 766 O O . MET A 1 99 ? 13.570 5.306 -10.750 1.00 97.69 99 MET A O 1
ATOM 770 N N . GLY A 1 100 ? 12.600 6.493 -9.121 1.00 98.00 100 GLY A N 1
ATOM 771 C CA . GLY A 1 100 ? 12.717 7.785 -9.792 1.00 98.00 100 GLY A CA 1
ATOM 772 C C . GLY A 1 100 ? 14.176 8.162 -10.040 1.00 98.00 100 GLY A C 1
ATOM 773 O O . GLY A 1 100 ? 14.524 8.530 -11.158 1.00 98.00 100 GLY A O 1
ATOM 774 N N . TYR A 1 101 ? 15.042 7.986 -9.039 1.00 98.19 101 TYR A N 1
ATOM 775 C CA . TYR A 1 101 ? 16.481 8.203 -9.189 1.00 98.19 101 TYR A CA 1
ATOM 776 C C . TYR A 1 101 ? 17.094 7.300 -10.270 1.00 98.19 101 TYR A C 1
ATOM 778 O O . TYR A 1 101 ? 17.764 7.794 -11.173 1.00 98.19 101 TYR A O 1
ATOM 786 N N . VAL A 1 102 ? 16.799 5.996 -10.240 1.00 96.88 102 VAL A N 1
ATOM 787 C CA . VAL A 1 102 ? 17.304 5.033 -11.236 1.00 96.88 102 VAL A CA 1
ATOM 788 C C . VAL A 1 102 ? 16.837 5.377 -12.654 1.00 96.88 102 VAL A C 1
ATOM 790 O O . VAL A 1 102 ? 17.617 5.271 -13.597 1.00 96.88 102 VAL A O 1
ATOM 793 N N . VAL A 1 103 ? 15.587 5.817 -12.833 1.00 96.75 103 VAL A N 1
ATOM 794 C CA . VAL A 1 103 ? 15.080 6.246 -14.148 1.00 96.75 103 VAL A CA 1
ATOM 795 C C . VAL A 1 103 ? 15.802 7.496 -14.645 1.00 96.75 103 VAL A C 1
ATOM 797 O O . VAL A 1 103 ? 16.101 7.575 -15.833 1.00 96.75 103 VAL A O 1
ATOM 800 N N . LEU A 1 104 ? 16.098 8.460 -13.771 1.00 96.06 104 LEU A N 1
ATOM 801 C CA . LEU A 1 104 ? 16.828 9.670 -14.156 1.00 96.06 104 LEU A CA 1
ATOM 802 C C . LEU A 1 104 ? 18.282 9.368 -14.542 1.00 96.06 104 LEU A C 1
ATOM 804 O O . LEU A 1 104 ? 18.777 9.940 -15.511 1.00 96.06 104 LEU A O 1
ATOM 808 N N . ASP A 1 105 ? 18.935 8.450 -13.828 1.00 95.69 105 ASP A N 1
ATOM 809 C CA . ASP A 1 105 ? 20.324 8.057 -14.082 1.00 95.69 105 ASP A CA 1
ATOM 810 C C . ASP A 1 105 ? 20.464 7.163 -15.330 1.00 95.69 105 ASP A C 1
ATOM 812 O O . ASP A 1 105 ? 21.210 7.470 -16.261 1.00 95.69 105 ASP A O 1
ATOM 816 N N . MET A 1 106 ? 19.686 6.078 -15.408 1.00 95.62 106 MET A N 1
ATOM 817 C CA . MET A 1 106 ? 19.790 5.091 -16.492 1.00 95.62 106 MET A CA 1
ATOM 818 C C . MET A 1 106 ? 18.957 5.444 -17.729 1.00 95.62 106 MET A C 1
ATOM 820 O O . MET A 1 106 ? 19.205 4.913 -18.816 1.00 95.62 106 MET A O 1
ATOM 824 N N . GLY A 1 107 ? 17.961 6.321 -17.591 1.00 95.19 107 GLY A N 1
ATOM 825 C CA . GLY A 1 107 ? 17.022 6.687 -18.653 1.00 95.19 107 GLY A CA 1
ATOM 826 C C . GLY A 1 107 ? 17.699 7.147 -19.946 1.00 95.19 107 GLY A C 1
ATOM 827 O O . GLY A 1 107 ? 17.396 6.580 -20.997 1.00 95.19 107 GLY A O 1
ATOM 828 N N . PRO A 1 108 ? 18.654 8.095 -19.911 1.00 94.81 108 PRO A N 1
ATOM 829 C CA . PRO A 1 108 ? 19.351 8.558 -21.112 1.00 94.81 108 PRO A CA 1
ATOM 830 C C . PRO A 1 108 ? 20.073 7.437 -21.875 1.00 94.81 108 PRO A C 1
ATOM 832 O O . PRO A 1 108 ? 20.000 7.382 -23.107 1.00 94.81 108 PRO A O 1
ATOM 835 N N . SER A 1 109 ? 20.719 6.515 -21.150 1.00 95.56 109 SER A N 1
ATOM 836 C CA . SER A 1 109 ? 21.429 5.363 -21.723 1.00 95.56 109 SER A CA 1
ATOM 837 C C . SER A 1 109 ? 20.478 4.306 -22.299 1.00 95.56 109 SER A C 1
ATOM 839 O O . SER A 1 109 ? 20.823 3.643 -23.277 1.00 95.56 109 SER A O 1
ATOM 841 N N . LEU A 1 110 ? 19.276 4.155 -21.730 1.00 95.44 110 LEU A N 1
ATOM 842 C CA . LEU A 1 110 ? 18.245 3.229 -22.218 1.00 95.44 110 LEU A CA 1
ATOM 843 C C . LEU A 1 110 ? 17.442 3.795 -23.399 1.00 95.44 110 LEU A C 1
ATOM 845 O O . LEU A 1 110 ? 17.016 3.033 -24.265 1.00 95.44 110 LEU A O 1
ATOM 849 N N . LEU A 1 111 ? 17.249 5.114 -23.463 1.00 95.12 111 LEU A N 1
ATOM 850 C CA . LEU A 1 111 ? 16.551 5.780 -24.569 1.00 95.12 111 LEU A CA 1
ATOM 851 C C . LEU A 1 111 ? 17.407 5.872 -25.840 1.00 95.12 111 LEU A C 1
ATOM 853 O O . LEU A 1 111 ? 16.856 5.914 -26.937 1.00 95.12 111 LEU A O 1
ATOM 857 N N . ASN A 1 112 ? 18.737 5.844 -25.703 1.00 93.56 112 ASN A N 1
ATOM 858 C CA . ASN A 1 112 ? 19.686 5.926 -26.817 1.00 93.56 112 ASN A CA 1
ATOM 859 C C . ASN A 1 112 ? 20.631 4.708 -26.840 1.00 93.56 112 ASN A C 1
ATOM 861 O O . ASN A 1 112 ? 21.843 4.858 -26.646 1.00 93.56 112 ASN A O 1
ATOM 865 N N . PRO A 1 113 ? 20.111 3.484 -27.057 1.00 90.50 113 PRO A N 1
ATOM 866 C CA . PRO A 1 113 ? 20.932 2.279 -27.052 1.00 90.50 113 PRO A CA 1
ATOM 867 C C . PRO A 1 113 ? 22.024 2.375 -28.124 1.00 90.50 113 PRO A C 1
ATOM 869 O O . PRO A 1 113 ? 21.764 2.719 -29.275 1.00 90.50 113 PRO A O 1
ATOM 872 N N . GLY A 1 114 ? 23.268 2.082 -27.741 1.00 87.75 114 GLY A N 1
ATOM 873 C CA . GLY A 1 114 ? 24.430 2.219 -28.619 1.00 87.75 114 GLY A CA 1
ATOM 874 C C . GLY A 1 114 ? 25.086 3.606 -28.624 1.00 87.75 114 GLY A C 1
ATOM 875 O O . GLY A 1 114 ? 26.234 3.701 -29.056 1.00 87.75 114 GLY A O 1
ATOM 876 N N . ALA A 1 115 ? 24.479 4.659 -28.076 1.00 91.00 115 ALA A N 1
ATOM 877 C CA . ALA A 1 115 ? 25.183 5.916 -27.808 1.00 91.00 115 ALA A CA 1
ATOM 878 C C . ALA A 1 115 ? 25.900 5.854 -26.446 1.00 91.00 115 ALA A C 1
ATOM 880 O O . ALA A 1 115 ? 25.470 5.145 -25.536 1.00 91.00 115 ALA A O 1
ATOM 881 N N . ARG A 1 116 ? 27.022 6.569 -26.294 1.00 88.94 116 ARG A N 1
ATOM 882 C CA . ARG A 1 116 ? 27.617 6.802 -24.967 1.00 88.94 116 ARG A CA 1
ATOM 883 C C . ARG A 1 116 ? 26.885 7.974 -24.322 1.00 88.94 116 ARG A C 1
ATOM 885 O O . ARG A 1 116 ? 26.890 9.061 -24.889 1.00 88.94 116 ARG A O 1
ATOM 892 N N . SER A 1 117 ? 26.302 7.757 -23.146 1.00 86.81 117 SER A N 1
ATOM 893 C CA . SER A 1 117 ? 25.655 8.798 -22.344 1.00 86.81 117 SER A CA 1
ATOM 894 C C . SER A 1 117 ? 26.211 8.738 -20.923 1.00 86.81 117 SER A C 1
ATOM 896 O O . SER A 1 117 ? 26.232 7.673 -20.311 1.00 86.81 117 SER A O 1
ATOM 898 N N . GLY A 1 118 ? 26.747 9.852 -20.415 1.00 80.25 118 GLY A N 1
ATOM 899 C CA . GLY A 1 118 ? 27.315 9.908 -19.058 1.00 80.25 118 GLY A CA 1
ATOM 900 C C . GLY A 1 118 ? 28.476 8.931 -18.807 1.00 80.25 118 GLY A C 1
ATOM 901 O O . GLY A 1 118 ? 28.633 8.430 -17.703 1.00 80.25 118 GLY A O 1
ATOM 902 N N . GLY A 1 119 ? 29.259 8.591 -19.838 1.00 87.62 119 GLY A N 1
ATOM 903 C CA . GLY A 1 119 ? 30.389 7.657 -19.724 1.00 87.62 119 GLY A CA 1
ATOM 904 C C . GLY A 1 119 ? 30.014 6.169 -19.723 1.00 87.62 119 GLY A C 1
ATOM 905 O O . GLY A 1 119 ? 30.895 5.328 -19.897 1.00 87.62 119 GLY A O 1
ATOM 906 N N . THR A 1 120 ? 28.726 5.826 -19.630 1.00 88.81 120 THR A N 1
ATOM 907 C CA . THR A 1 120 ? 28.235 4.446 -19.750 1.00 88.81 120 THR A CA 1
ATOM 908 C C . THR A 1 120 ? 27.610 4.201 -21.129 1.00 88.81 120 THR A C 1
ATOM 910 O O . THR A 1 120 ? 27.256 5.132 -21.860 1.00 88.81 120 THR A O 1
ATOM 913 N N . ARG A 1 121 ? 27.534 2.932 -21.548 1.00 92.25 121 ARG A N 1
ATOM 914 C CA . ARG A 1 121 ? 26.906 2.521 -22.814 1.00 92.25 121 ARG A CA 1
ATOM 915 C C . ARG A 1 121 ? 26.063 1.280 -22.574 1.00 92.25 121 ARG A C 1
ATOM 917 O O . ARG A 1 121 ? 26.594 0.256 -22.152 1.00 92.25 121 ARG A O 1
ATOM 924 N N . PHE A 1 122 ? 24.776 1.350 -22.896 1.00 94.75 122 PHE A N 1
ATOM 925 C CA . PHE A 1 122 ? 23.927 0.164 -22.916 1.00 94.75 122 PHE A CA 1
ATOM 926 C C . PHE A 1 122 ? 24.260 -0.681 -24.154 1.00 94.75 122 PHE A C 1
ATOM 928 O O . PHE A 1 122 ? 24.136 -0.209 -25.285 1.00 94.75 122 PHE A O 1
ATOM 935 N N . THR A 1 123 ? 24.718 -1.917 -23.944 1.00 95.31 123 THR A N 1
ATOM 936 C CA . THR A 1 123 ? 25.131 -2.856 -25.006 1.00 95.31 123 THR A CA 1
ATOM 937 C C . THR A 1 123 ? 24.005 -3.781 -25.474 1.00 95.31 123 THR A C 1
ATOM 939 O O . THR A 1 123 ? 24.204 -4.584 -26.383 1.00 95.31 123 THR A O 1
ATOM 942 N N . GLY A 1 124 ? 22.819 -3.694 -24.866 1.00 93.56 124 GLY A N 1
ATOM 943 C CA . GLY A 1 124 ? 21.665 -4.505 -25.241 1.00 93.56 124 GLY A CA 1
ATOM 944 C C . GLY A 1 124 ? 20.935 -4.002 -26.491 1.00 93.56 124 GLY A C 1
ATOM 945 O O . GLY A 1 124 ? 21.152 -2.892 -26.974 1.00 93.56 124 GLY A O 1
ATOM 946 N N . THR A 1 125 ? 20.014 -4.821 -27.006 1.00 95.06 125 THR A N 1
ATOM 947 C CA . THR A 1 125 ? 19.159 -4.434 -28.136 1.00 95.06 125 THR A CA 1
ATOM 948 C C . THR A 1 125 ? 18.134 -3.365 -27.715 1.00 95.06 125 THR A C 1
ATOM 950 O O . THR A 1 125 ? 17.726 -3.328 -26.549 1.00 95.06 125 THR A O 1
ATOM 953 N N . PRO A 1 126 ? 17.622 -2.540 -28.650 1.00 94.69 126 PRO A N 1
ATOM 954 C CA . PRO A 1 126 ? 16.564 -1.567 -28.352 1.00 94.69 126 PRO A CA 1
ATOM 955 C C . PRO A 1 126 ? 15.281 -2.193 -27.782 1.00 94.69 126 PRO A C 1
ATOM 957 O O . PRO A 1 126 ? 14.520 -1.527 -27.082 1.00 94.69 126 PRO A O 1
ATOM 960 N N . ALA A 1 127 ? 15.022 -3.470 -28.084 1.00 93.88 127 ALA A N 1
ATOM 961 C CA . ALA A 1 127 ? 13.906 -4.217 -27.507 1.00 93.88 127 ALA A CA 1
ATOM 962 C C . ALA A 1 127 ? 14.115 -4.477 -26.004 1.00 93.88 127 ALA A C 1
ATOM 964 O O . ALA A 1 127 ? 13.209 -4.218 -25.214 1.00 93.88 127 ALA A O 1
ATOM 965 N N . LYS A 1 128 ? 15.325 -4.895 -25.596 1.00 93.88 128 LYS A N 1
ATOM 966 C CA . LYS A 1 128 ? 15.680 -5.082 -24.178 1.00 93.88 128 LYS A CA 1
ATOM 967 C C . LYS A 1 128 ? 15.596 -3.769 -23.398 1.00 93.88 128 LYS A C 1
ATOM 969 O O . LYS A 1 128 ? 15.051 -3.752 -22.301 1.00 93.88 128 LYS A O 1
ATOM 974 N N . ALA A 1 129 ? 16.063 -2.661 -23.978 1.00 95.12 129 ALA A N 1
ATOM 975 C CA . ALA A 1 129 ? 15.990 -1.349 -23.331 1.00 95.12 129 ALA A CA 1
ATOM 976 C C . ALA A 1 129 ? 14.542 -0.910 -23.044 1.00 95.12 129 ALA A C 1
ATOM 978 O O . ALA A 1 129 ? 14.223 -0.507 -21.927 1.00 95.12 129 ALA A O 1
ATOM 979 N N . ARG A 1 130 ? 13.644 -1.052 -24.031 1.00 94.62 130 ARG A N 1
ATOM 980 C CA . ARG A 1 130 ? 12.210 -0.753 -23.865 1.00 94.62 130 ARG A CA 1
ATOM 981 C C . ARG A 1 130 ? 11.554 -1.613 -22.789 1.00 94.62 130 ARG A C 1
ATOM 983 O O . ARG A 1 130 ? 10.741 -1.111 -22.023 1.00 94.62 130 ARG A O 1
ATOM 990 N N . MET A 1 131 ? 11.924 -2.886 -22.717 1.00 92.69 131 MET A N 1
ATOM 991 C CA . MET A 1 131 ? 11.409 -3.812 -21.712 1.00 92.69 131 MET A CA 1
ATOM 992 C C . MET A 1 131 ? 11.859 -3.433 -20.292 1.00 92.69 131 MET A C 1
ATOM 994 O O . MET A 1 131 ? 11.033 -3.393 -19.383 1.00 92.69 131 MET A O 1
ATOM 998 N N . ILE A 1 132 ? 13.131 -3.058 -20.112 1.00 94.25 132 ILE A N 1
ATOM 999 C CA . ILE A 1 132 ? 13.651 -2.548 -18.831 1.00 94.25 132 ILE A CA 1
ATOM 1000 C C . ILE A 1 132 ? 12.905 -1.271 -18.418 1.00 94.25 132 ILE A C 1
ATOM 1002 O O . ILE A 1 132 ? 12.432 -1.173 -17.287 1.00 94.25 132 ILE A O 1
ATOM 1006 N N . LEU A 1 133 ? 12.731 -0.318 -19.3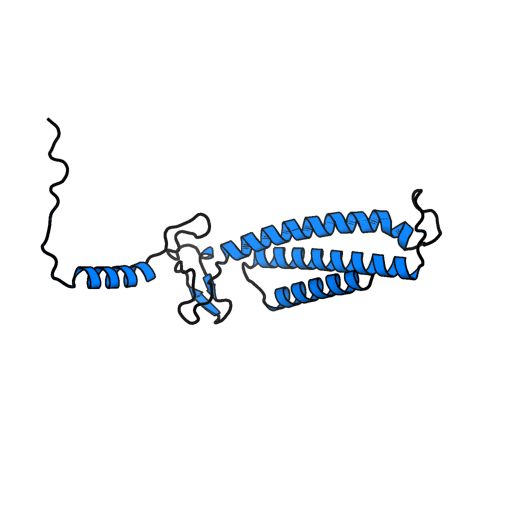41 1.00 94.38 133 LEU A N 1
ATOM 1007 C CA . LEU A 1 133 ? 11.968 0.908 -19.082 1.00 94.38 133 LEU A CA 1
ATOM 1008 C C . LEU A 1 133 ? 10.505 0.620 -18.712 1.00 94.38 133 LEU A C 1
ATOM 1010 O O . LEU A 1 133 ? 9.959 1.282 -17.831 1.00 94.38 133 LEU A O 1
ATOM 1014 N N . ALA A 1 134 ? 9.874 -0.378 -19.338 1.00 92.94 134 ALA A N 1
ATOM 1015 C CA . ALA A 1 134 ? 8.513 -0.787 -19.001 1.00 92.94 134 ALA A CA 1
ATOM 1016 C C . ALA A 1 134 ? 8.416 -1.322 -17.563 1.00 92.94 134 ALA A C 1
ATOM 1018 O O . ALA A 1 134 ? 7.489 -0.964 -16.837 1.00 92.94 134 ALA A O 1
ATOM 1019 N N . ILE A 1 135 ? 9.397 -2.115 -17.119 1.00 93.19 135 ILE A N 1
ATOM 1020 C CA . ILE A 1 135 ? 9.467 -2.588 -15.730 1.00 93.19 135 ILE A CA 1
ATOM 1021 C C . ILE A 1 135 ? 9.675 -1.431 -14.765 1.00 93.19 135 ILE A C 1
ATOM 1023 O O . ILE A 1 135 ? 8.957 -1.332 -13.773 1.00 93.19 135 ILE A O 1
ATOM 1027 N N . PHE A 1 136 ? 10.609 -0.533 -15.066 1.00 95.00 136 PHE A N 1
ATOM 1028 C CA . PHE A 1 136 ? 10.852 0.662 -14.263 1.00 95.00 136 PHE A CA 1
ATOM 1029 C C . PHE A 1 136 ? 9.574 1.495 -14.104 1.00 95.00 136 PHE A C 1
ATOM 1031 O O . PHE A 1 136 ? 9.202 1.859 -12.988 1.00 95.00 136 PHE A O 1
ATOM 1038 N N . GLY A 1 137 ? 8.845 1.716 -15.201 1.00 93.81 137 GLY A N 1
ATOM 1039 C CA . GLY A 1 137 ? 7.550 2.395 -15.191 1.00 93.81 137 GLY A CA 1
ATOM 1040 C C . GLY A 1 137 ? 6.488 1.658 -14.370 1.00 93.81 137 GLY A C 1
ATOM 1041 O O . GLY A 1 137 ? 5.748 2.289 -13.614 1.00 93.81 137 GLY A O 1
ATOM 1042 N N . ALA A 1 138 ? 6.426 0.329 -14.455 1.00 91.50 138 ALA A N 1
ATOM 1043 C CA . ALA A 1 138 ? 5.482 -0.480 -13.687 1.00 91.50 138 ALA A CA 1
ATOM 1044 C C . ALA A 1 138 ? 5.786 -0.456 -12.175 1.00 91.50 138 ALA A C 1
ATOM 1046 O O . ALA A 1 138 ? 4.870 -0.266 -11.372 1.00 91.50 138 ALA A O 1
ATOM 1047 N N . VAL A 1 139 ? 7.060 -0.558 -11.775 1.00 95.12 139 VAL A N 1
ATOM 1048 C CA . VAL A 1 139 ? 7.495 -0.435 -10.370 1.00 95.12 139 VAL A CA 1
ATOM 1049 C C . VAL A 1 139 ? 7.204 0.967 -9.833 1.00 95.12 139 VAL A C 1
ATOM 1051 O O . VAL A 1 139 ? 6.693 1.111 -8.721 1.00 95.12 139 VAL A O 1
ATOM 1054 N N . LEU A 1 140 ? 7.454 2.008 -10.632 1.00 95.69 140 LEU A N 1
ATOM 1055 C CA . LEU A 1 140 ? 7.138 3.386 -10.258 1.00 95.69 140 LEU A CA 1
ATOM 1056 C C . LEU A 1 140 ? 5.624 3.587 -10.094 1.00 95.69 140 LEU A C 1
ATOM 1058 O O . LEU A 1 140 ? 5.179 4.180 -9.114 1.00 95.69 140 LEU A O 1
ATOM 1062 N N . THR A 1 141 ? 4.820 3.024 -11.000 1.00 93.44 141 THR A N 1
ATOM 1063 C CA . THR A 1 141 ? 3.350 3.057 -10.917 1.00 93.44 141 THR A CA 1
ATOM 1064 C C . THR A 1 141 ? 2.847 2.345 -9.659 1.00 93.44 141 THR A C 1
ATOM 1066 O O . THR A 1 141 ? 1.935 2.837 -8.989 1.00 93.44 141 THR A O 1
ATOM 1069 N N . PHE A 1 142 ? 3.461 1.216 -9.290 1.00 94.50 142 PHE A N 1
ATOM 1070 C CA . PHE A 1 142 ? 3.169 0.512 -8.042 1.00 94.50 142 PHE A CA 1
ATOM 1071 C C . PHE A 1 142 ? 3.492 1.374 -6.817 1.00 94.50 142 PHE A C 1
ATOM 1073 O O . PHE A 1 142 ? 2.637 1.535 -5.943 1.00 94.50 142 PHE A O 1
ATOM 1080 N N . GLY A 1 143 ? 4.678 1.987 -6.783 1.00 95.94 143 GLY A N 1
ATOM 1081 C CA . GLY A 1 143 ? 5.080 2.906 -5.718 1.00 95.94 143 GLY A CA 1
ATOM 1082 C C . GLY A 1 143 ? 4.113 4.084 -5.564 1.00 95.94 143 GLY A C 1
ATOM 1083 O O . GLY A 1 143 ? 3.663 4.367 -4.454 1.00 95.94 143 GLY A O 1
ATOM 1084 N N . LEU A 1 144 ? 3.729 4.726 -6.674 1.00 96.38 144 LEU A N 1
ATOM 1085 C CA . LEU A 1 144 ? 2.799 5.861 -6.680 1.00 96.38 144 LEU A CA 1
ATOM 1086 C C . LEU A 1 144 ? 1.398 5.454 -6.217 1.00 96.38 144 LEU A C 1
ATOM 1088 O O . LEU A 1 144 ? 0.759 6.180 -5.457 1.00 96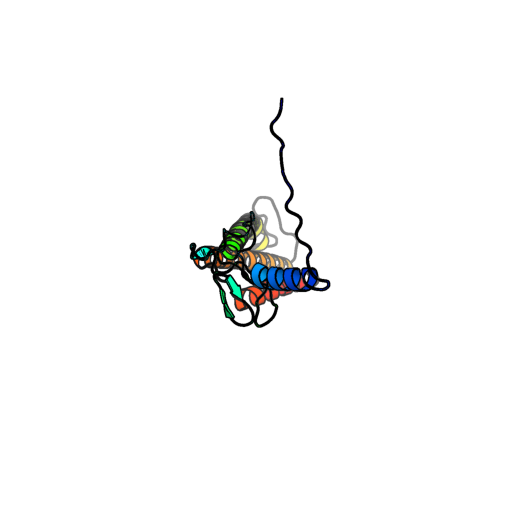.38 144 LEU A O 1
ATOM 1092 N N . THR A 1 145 ? 0.935 4.273 -6.628 1.00 94.00 145 THR A N 1
ATOM 1093 C CA . THR A 1 145 ? -0.346 3.715 -6.177 1.00 94.00 145 THR A CA 1
ATOM 1094 C C . THR A 1 145 ? -0.326 3.459 -4.672 1.00 94.00 145 THR A C 1
ATOM 1096 O O . THR A 1 145 ? -1.266 3.841 -3.973 1.00 94.00 145 THR A O 1
ATOM 1099 N N . ALA A 1 146 ? 0.744 2.843 -4.158 1.00 95.25 146 ALA A N 1
ATOM 1100 C CA . ALA A 1 146 ? 0.920 2.600 -2.730 1.00 95.25 146 ALA A CA 1
ATOM 1101 C C . ALA A 1 146 ? 0.956 3.918 -1.943 1.00 95.25 146 ALA A C 1
ATOM 1103 O O . ALA A 1 146 ? 0.247 4.055 -0.948 1.00 95.25 146 ALA A O 1
ATOM 1104 N N . LEU A 1 147 ? 1.701 4.915 -2.426 1.00 97.31 147 LEU A N 1
ATOM 1105 C CA . LEU A 1 147 ? 1.791 6.236 -1.811 1.00 97.31 147 LEU A CA 1
ATOM 1106 C C . LEU A 1 147 ? 0.430 6.946 -1.789 1.00 97.31 147 LEU A C 1
ATOM 1108 O O . LEU A 1 147 ? -0.024 7.375 -0.728 1.00 97.31 147 LEU A O 1
ATOM 1112 N N . GLY A 1 148 ? -0.257 7.026 -2.932 1.00 96.56 148 GLY A N 1
ATOM 1113 C CA . GLY A 1 148 ? -1.565 7.677 -3.042 1.00 96.56 148 GLY A CA 1
ATOM 1114 C C . GLY A 1 148 ? -2.636 6.987 -2.197 1.00 96.56 148 GLY A C 1
ATOM 1115 O O . GLY A 1 148 ? -3.407 7.647 -1.494 1.00 96.56 148 GLY A O 1
ATOM 1116 N N . TYR A 1 149 ? -2.651 5.652 -2.192 1.00 96.06 149 TYR A N 1
ATOM 1117 C CA . TYR A 1 149 ? -3.559 4.889 -1.342 1.00 96.06 149 TYR A CA 1
ATOM 1118 C C . TYR A 1 149 ? -3.221 5.035 0.144 1.00 96.06 149 TYR A C 1
ATOM 1120 O O . TYR A 1 149 ? -4.129 5.180 0.960 1.00 96.06 149 TYR A O 1
ATOM 1128 N N . GLY A 1 150 ? -1.936 5.057 0.498 1.00 96.69 150 GLY A N 1
ATOM 1129 C CA . GLY A 1 150 ? -1.471 5.294 1.861 1.00 96.69 150 GLY A CA 1
ATOM 1130 C C . GLY A 1 150 ? -1.932 6.652 2.385 1.00 96.69 150 GLY A C 1
ATOM 1131 O O . GLY A 1 150 ? -2.488 6.721 3.482 1.00 96.69 150 GLY A O 1
ATOM 1132 N N . LEU A 1 151 ? -1.799 7.710 1.575 1.00 97.31 151 LEU A N 1
ATOM 1133 C CA . LEU A 1 151 ? -2.292 9.052 1.900 1.00 97.31 151 LEU A CA 1
ATOM 1134 C C . LEU A 1 151 ? -3.808 9.041 2.100 1.00 97.31 151 LEU A C 1
ATOM 1136 O O . LEU A 1 151 ? -4.308 9.500 3.127 1.00 97.31 151 LEU A O 1
ATOM 1140 N N . TRP A 1 152 ? -4.552 8.455 1.161 1.00 96.12 152 TRP A N 1
ATOM 1141 C CA . TRP A 1 152 ? -6.005 8.337 1.276 1.00 96.12 152 TRP A CA 1
ATOM 1142 C C . TRP A 1 152 ? -6.429 7.573 2.540 1.00 96.12 152 TRP A C 1
ATOM 1144 O O . TRP A 1 152 ? -7.340 8.001 3.255 1.00 96.12 152 TRP A O 1
ATOM 1154 N N . GLN A 1 153 ? -5.752 6.470 2.858 1.00 95.19 153 GLN A N 1
ATOM 1155 C CA . GLN A 1 153 ? -6.013 5.652 4.040 1.00 95.19 153 GLN A CA 1
ATOM 1156 C C . GLN A 1 153 ? -5.633 6.386 5.341 1.00 95.19 153 GLN A C 1
ATOM 1158 O O . GLN A 1 153 ? -6.327 6.241 6.348 1.00 95.19 153 GLN A O 1
ATOM 1163 N N . MET A 1 154 ? -4.593 7.223 5.324 1.00 95.69 154 MET A N 1
ATOM 1164 C CA . MET A 1 154 ? -4.186 8.075 6.447 1.00 95.69 154 MET A CA 1
ATOM 1165 C C . MET A 1 154 ? -5.221 9.171 6.754 1.00 95.69 154 MET A C 1
ATOM 1167 O O . MET A 1 154 ? -5.538 9.413 7.924 1.00 95.69 154 MET A O 1
ATOM 1171 N N . PHE A 1 155 ? -5.792 9.803 5.722 1.00 95.25 155 PHE A N 1
ATOM 1172 C CA . PHE A 1 155 ? -6.809 10.847 5.895 1.00 95.25 155 PHE A CA 1
ATOM 1173 C C . PHE A 1 155 ? -8.184 10.283 6.250 1.00 95.25 155 PHE A C 1
ATOM 1175 O O . PHE A 1 155 ? -8.846 10.787 7.156 1.00 95.25 155 PHE A O 1
ATOM 1182 N N . THR A 1 156 ? -8.620 9.231 5.556 1.00 92.06 156 THR A N 1
ATOM 1183 C CA . THR A 1 156 ? -9.982 8.700 5.713 1.00 92.06 156 THR A CA 1
ATOM 1184 C C . THR A 1 156 ? -10.104 7.642 6.806 1.00 92.06 156 THR A C 1
ATOM 1186 O O . THR A 1 156 ? -11.206 7.418 7.309 1.00 92.06 156 THR A O 1
ATOM 1189 N N . GLY A 1 157 ? -9.011 6.952 7.154 1.00 91.19 157 GLY A N 1
ATOM 1190 C CA . GLY A 1 157 ? -9.040 5.784 8.038 1.00 91.19 157 GLY A CA 1
ATOM 1191 C C . GLY A 1 157 ? -9.842 4.609 7.464 1.00 91.19 157 GLY A C 1
ATOM 1192 O O . GLY A 1 157 ? -10.285 3.746 8.222 1.00 91.19 157 GLY A O 1
ATOM 1193 N N . ARG A 1 158 ? -10.089 4.588 6.146 1.00 90.31 158 ARG A N 1
ATOM 1194 C CA . ARG A 1 158 ? -10.895 3.566 5.462 1.00 90.31 158 ARG A CA 1
ATOM 1195 C C . ARG A 1 158 ? -10.007 2.635 4.646 1.00 90.31 158 ARG A C 1
ATOM 1197 O O . ARG A 1 158 ? -8.954 3.023 4.158 1.00 90.31 158 ARG A O 1
ATOM 1204 N N . ARG A 1 159 ? -10.475 1.399 4.465 1.00 90.00 159 ARG A N 1
ATOM 1205 C CA . ARG A 1 159 ? -9.859 0.395 3.592 1.00 90.00 159 ARG A CA 1
ATOM 1206 C C . ARG A 1 159 ? -10.707 0.219 2.336 1.00 90.00 159 ARG A C 1
ATOM 1208 O O . ARG A 1 159 ? -11.926 0.087 2.434 1.00 90.00 159 ARG A O 1
ATOM 1215 N N . SER A 1 160 ? -10.072 0.164 1.167 1.00 89.62 160 SER A N 1
ATOM 1216 C CA . SER A 1 160 ? -10.746 -0.109 -0.107 1.00 89.62 160 SER A CA 1
ATOM 1217 C C . SER A 1 160 ? -10.340 -1.476 -0.656 1.00 89.62 160 SER A C 1
ATOM 1219 O O . SER A 1 160 ? -9.173 -1.706 -0.964 1.00 89.62 160 SER A O 1
ATOM 1221 N N . LYS A 1 161 ? -11.309 -2.389 -0.826 1.00 88.88 161 LYS A N 1
ATOM 1222 C CA . LYS A 1 161 ? -11.060 -3.711 -1.439 1.00 88.88 161 LYS A CA 1
ATOM 1223 C C . LYS A 1 161 ? -10.564 -3.579 -2.881 1.00 88.88 161 LYS A C 1
ATOM 1225 O O . LYS A 1 161 ? -9.673 -4.313 -3.288 1.00 88.88 161 LYS A O 1
ATOM 1230 N N . ARG A 1 162 ? -11.105 -2.607 -3.626 1.00 91.19 162 ARG A N 1
ATOM 1231 C CA . ARG A 1 162 ? -10.750 -2.357 -5.032 1.00 91.19 162 ARG A CA 1
ATOM 1232 C C . ARG A 1 162 ? -9.263 -2.050 -5.193 1.00 91.19 162 ARG A C 1
ATOM 1234 O O . ARG A 1 162 ? -8.624 -2.618 -6.066 1.00 91.19 162 ARG A O 1
ATOM 1241 N N . VAL A 1 163 ? -8.712 -1.210 -4.315 1.00 88.81 163 VAL A N 1
ATOM 1242 C CA . VAL A 1 163 ? -7.292 -0.836 -4.382 1.00 88.81 163 VAL A CA 1
ATOM 1243 C C . VAL A 1 163 ? -6.387 -2.013 -4.034 1.00 88.81 163 VAL A C 1
ATOM 1245 O O . VAL A 1 163 ? -5.347 -2.184 -4.654 1.00 88.81 163 VAL A O 1
ATOM 1248 N N . ILE A 1 164 ? -6.801 -2.873 -3.102 1.00 88.69 164 ILE A N 1
ATOM 1249 C CA . ILE A 1 164 ? -6.038 -4.079 -2.762 1.00 88.69 164 ILE A CA 1
ATOM 1250 C C . ILE A 1 164 ? -6.005 -5.050 -3.939 1.00 88.69 164 ILE A C 1
ATOM 1252 O O . ILE A 1 164 ? -4.930 -5.524 -4.288 1.00 88.69 164 ILE A O 1
ATOM 1256 N N . TYR A 1 165 ? -7.146 -5.311 -4.584 1.00 93.38 165 TYR A N 1
ATOM 1257 C CA . TYR A 1 165 ? -7.168 -6.147 -5.787 1.00 93.38 165 TYR A CA 1
ATOM 1258 C C . TYR A 1 165 ? -6.306 -5.560 -6.904 1.00 93.38 165 TYR A C 1
ATOM 1260 O O . TYR A 1 165 ? -5.555 -6.296 -7.535 1.00 93.38 165 TYR A O 1
ATOM 1268 N N . PHE A 1 166 ? -6.358 -4.241 -7.102 1.00 91.06 166 PHE A N 1
ATOM 1269 C CA . PHE A 1 166 ? -5.504 -3.557 -8.068 1.00 91.06 166 PHE A CA 1
ATOM 1270 C C . PHE A 1 166 ? -4.011 -3.706 -7.734 1.00 91.06 166 PHE A C 1
ATOM 1272 O O . PHE A 1 166 ? -3.226 -4.068 -8.604 1.00 91.06 166 PHE A O 1
ATOM 1279 N N . ALA A 1 167 ? -3.615 -3.502 -6.474 1.00 87.88 167 ALA A N 1
ATOM 1280 C CA . ALA A 1 167 ? -2.228 -3.652 -6.036 1.00 87.88 167 ALA A CA 1
ATOM 1281 C C . ALA A 1 167 ? -1.716 -5.093 -6.205 1.00 87.88 167 ALA A C 1
ATOM 1283 O O . ALA A 1 167 ? -0.593 -5.294 -6.659 1.00 87.88 167 ALA A O 1
ATOM 1284 N N . VAL A 1 168 ? -2.547 -6.094 -5.891 1.00 91.50 168 VAL A N 1
ATOM 1285 C CA . VAL A 1 168 ? -2.222 -7.516 -6.099 1.00 91.50 168 VAL A CA 1
ATOM 1286 C C . VAL A 1 168 ? -2.094 -7.839 -7.587 1.00 91.50 168 VAL A C 1
ATOM 1288 O O . VAL A 1 168 ? -1.137 -8.501 -7.977 1.00 91.50 1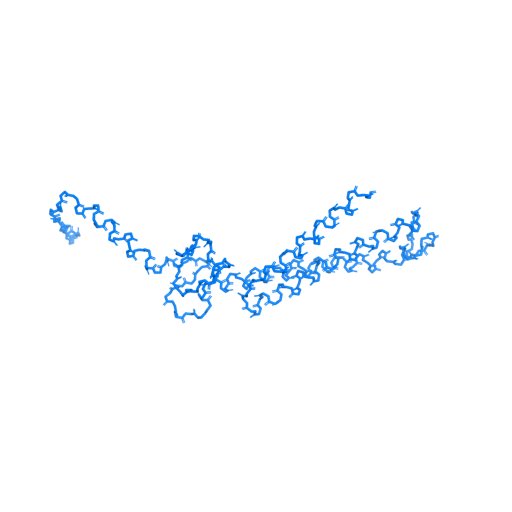68 VAL A O 1
ATOM 1291 N N . ALA A 1 169 ? -3.009 -7.348 -8.427 1.00 92.31 169 ALA A N 1
ATOM 1292 C CA . ALA A 1 169 ? -2.936 -7.541 -9.874 1.00 92.31 169 ALA A CA 1
ATOM 1293 C C . ALA A 1 169 ? -1.670 -6.906 -10.472 1.00 92.31 169 ALA A C 1
ATOM 1295 O O . ALA A 1 169 ? -0.999 -7.529 -11.292 1.00 92.31 169 ALA A O 1
ATOM 1296 N N . LEU A 1 170 ? -1.303 -5.702 -10.021 1.00 89.56 170 LEU A N 1
ATOM 1297 C CA . LEU A 1 170 ? -0.088 -5.015 -10.456 1.00 89.56 170 LEU A CA 1
ATOM 1298 C C . LEU A 1 170 ? 1.185 -5.748 -10.001 1.00 89.56 170 LEU A C 1
ATOM 1300 O O . LEU A 1 170 ? 2.123 -5.884 -10.781 1.00 89.56 170 LEU A O 1
ATOM 1304 N N . ALA A 1 171 ? 1.205 -6.275 -8.773 1.00 89.00 171 ALA A N 1
ATOM 1305 C CA . ALA A 1 171 ? 2.307 -7.104 -8.286 1.00 89.00 171 ALA A CA 1
ATOM 1306 C C . ALA A 1 171 ? 2.439 -8.413 -9.084 1.00 89.00 171 ALA A C 1
ATOM 1308 O O . ALA A 1 171 ? 3.543 -8.784 -9.475 1.00 89.00 171 ALA A O 1
ATOM 1309 N N . ALA A 1 172 ? 1.323 -9.086 -9.383 1.00 92.00 172 ALA A N 1
ATOM 1310 C CA . ALA A 1 172 ? 1.320 -10.287 -10.217 1.00 92.00 172 ALA A CA 1
ATOM 1311 C C . ALA A 1 172 ? 1.836 -9.996 -11.636 1.00 92.00 172 ALA A C 1
ATOM 1313 O O . ALA A 1 172 ? 2.654 -10.751 -12.155 1.00 92.00 172 ALA A O 1
ATOM 1314 N N . LEU A 1 173 ? 1.425 -8.872 -12.235 1.00 91.69 173 LEU A N 1
ATOM 1315 C CA . LEU A 1 173 ? 1.927 -8.427 -13.536 1.00 91.69 173 LEU A CA 1
ATOM 1316 C C . LEU A 1 173 ? 3.447 -8.206 -13.515 1.00 91.69 173 LEU A C 1
ATOM 1318 O O . LEU A 1 173 ? 4.135 -8.656 -14.426 1.00 91.69 173 LEU A O 1
ATOM 1322 N N . LEU A 1 174 ? 3.979 -7.557 -12.474 1.00 90.00 174 LEU A N 1
ATOM 1323 C CA . LEU A 1 174 ? 5.422 -7.352 -12.308 1.00 90.00 174 LEU A CA 1
ATOM 1324 C C . LEU A 1 174 ? 6.191 -8.676 -12.217 1.00 90.00 174 LEU A C 1
ATOM 1326 O O . LEU A 1 174 ? 7.230 -8.819 -12.859 1.00 90.00 174 LEU A O 1
ATOM 1330 N N . VAL A 1 175 ? 5.672 -9.652 -11.464 1.00 90.88 175 VAL A N 1
ATOM 1331 C CA . VAL A 1 175 ? 6.274 -10.992 -11.362 1.00 90.88 175 VAL A CA 1
ATOM 1332 C C . VAL A 1 175 ? 6.277 -11.691 -12.721 1.00 90.88 175 VAL A C 1
ATOM 1334 O O . VAL A 1 175 ? 7.303 -12.228 -13.125 1.00 90.88 175 VAL A O 1
ATOM 1337 N N . LEU A 1 176 ? 5.161 -11.646 -13.455 1.00 91.19 176 LEU A N 1
ATOM 1338 C CA . LEU A 1 176 ? 5.066 -12.251 -14.785 1.00 91.19 176 LEU A CA 1
ATOM 1339 C C . LEU A 1 176 ? 6.036 -11.606 -15.781 1.00 91.19 176 LEU A C 1
ATOM 1341 O O . LEU A 1 176 ? 6.705 -12.323 -16.518 1.00 91.19 176 LEU A O 1
ATOM 1345 N N . LEU A 1 177 ? 6.156 -10.275 -15.779 1.00 88.06 177 LEU A N 1
ATOM 1346 C CA . LEU A 1 177 ? 7.131 -9.571 -16.617 1.00 88.06 177 LEU A CA 1
ATOM 1347 C C . LEU A 1 177 ? 8.567 -9.971 -16.269 1.00 88.06 177 LEU A C 1
ATOM 1349 O O . LEU A 1 177 ? 9.370 -10.180 -17.172 1.00 88.06 177 LEU A O 1
ATOM 1353 N N . GLY A 1 178 ? 8.876 -10.113 -14.978 1.00 84.00 178 GLY A N 1
ATOM 1354 C CA . GLY A 1 178 ? 10.193 -10.548 -14.515 1.00 84.00 178 GLY A CA 1
ATOM 1355 C C . GLY A 1 178 ? 10.543 -11.986 -14.906 1.00 84.00 178 GLY A C 1
ATOM 1356 O O . GLY A 1 178 ? 11.707 -12.264 -15.153 1.00 84.00 178 GLY A O 1
ATOM 1357 N N . LEU A 1 179 ? 9.560 -12.887 -14.997 1.00 89.38 179 LEU A N 1
ATOM 1358 C CA . LEU A 1 179 ? 9.778 -14.284 -15.404 1.00 89.38 179 LEU A CA 1
ATOM 1359 C C . LEU A 1 179 ? 10.011 -14.463 -16.911 1.00 89.38 179 LEU A C 1
ATOM 1361 O 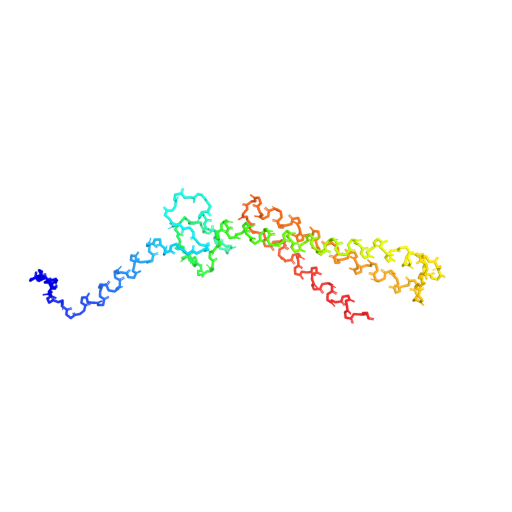O . LEU A 1 179 ? 10.549 -15.485 -17.324 1.00 89.38 179 LEU A O 1
ATOM 1365 N N . VAL A 1 180 ? 9.561 -13.512 -17.731 1.00 87.75 180 VAL A N 1
ATOM 1366 C CA . VAL A 1 180 ? 9.701 -13.560 -19.199 1.00 87.75 180 VAL A CA 1
ATOM 1367 C C . VAL A 1 180 ? 11.041 -12.967 -19.669 1.00 87.75 180 VAL A C 1
ATOM 1369 O O . VAL A 1 180 ? 11.420 -13.150 -20.827 1.00 87.75 180 VAL A O 1
ATOM 1372 N N . LEU A 1 181 ? 11.745 -12.259 -18.782 1.00 76.75 181 LEU A N 1
ATOM 1373 C CA . LEU A 1 181 ? 13.025 -11.589 -19.030 1.00 76.75 181 LEU A CA 1
ATOM 1374 C C . LEU A 1 181 ? 14.234 -12.508 -18.901 1.00 76.75 181 LEU A C 1
ATOM 1376 O O . LEU A 1 181 ? 15.154 -12.330 -19.736 1.00 76.75 181 LEU A O 1
#

Foldseek 3Di:
DDPPPDPDDDDDDDDCNVVVVVVVCVVVVQQQADDDDPQADSLPLPDPQCWWADPPPGDTGSGRDQADPPPRHGTDTLVNLLVLLVVLLVQLCVQLVVLVVCCVVCVVQLVDAPDQDPNDHHPDDNVVSVLVVVLSVLSNVLSVLSNVVSVVSNVPSDDDPVSVVVSVVSVVVSVVSVVVD

pLDDT: mean 85.92, std 11.69, range [47.62, 98.44]

Sequence (181 aa):
MRPPQYTALRFPVGQGALADARQVVAHFRGDLPGEPDFFHGRGDGTNPEDLSKCYNCGYETHKLRSHCPKCGTSLQSRRWSRRFGLILVICGAIVCGIMGYVVLDMGPSLLNPGARSGGTRFTGTPAKARMILAIFGAVLTFGLTALGYGLWQMFTGRRSKRVIYFAVALAALLVLLGLVL

Secondary structure (DSSP, 8-state):
------------PPTTHHHHHHHHHHHHHTTSPPPP-SSS---BS-SGGG-EEETTT--EESB--SB-TTT-PBEEEHHHHHHHHHHHHHHHHHHHHHHHHHHHHHHHHHHSTTS-BTTB---S-HHHHHHHHHHHHHHHHHHHHHHHHHHHHHHH----HHHHHHHHHHHHHHHHHHHH-

Radius of gyration: 28.05 Å; chains: 1; bounding box: 54×38×95 Å